Protein AF-A0A855Y232-F1 (afdb_monomer_lite)

Secondary structure (DSSP, 8-state):
--SHHHHHHHHS-TTTSEEEEEEE--TTSSSPEEEEEEE--SS---S-GGG---

Radius of gyration: 15.87 Å; chains: 1; bounding box: 43×28×35 Å

Sequence (54 aa):
MSKTNKEFIKQKQVGDLSKVRLMAPSADGGPDREVTVVYERKANYGMPSFLKVK

Foldseek 3Di:
DPPVPVVVCVPDDLVVWDKDWDFDDDPVNDGTDTDIDTDDDPDDPDDDPVPPDD

Structure (mmCIF, N/CA/C/O backbone):
data_AF-A0A855Y232-F1
#
_entry.id   AF-A0A855Y232-F1
#
loop_
_atom_site.group_PDB
_atom_site.id
_atom_site.type_symbol
_atom_site.label_atom_id
_atom_site.label_alt_id
_atom_site.label_comp_id
_atom_site.label_asym_id
_atom_site.label_entity_id
_atom_site.label_seq_id
_atom_site.pdbx_PDB_ins_code
_atom_site.Cartn_x
_atom_site.Cartn_y
_atom_site.Cartn_z
_atom_site.occupancy
_atom_site.B_iso_or_equiv
_atom_site.auth_seq_id
_atom_site.auth_comp_id
_atom_site.auth_asym_id
_atom_site.auth_atom_id
_atom_site.pdbx_PDB_model_num
ATOM 1 N N . MET A 1 1 ? 21.633 6.562 9.506 1.00 42.09 1 MET A N 1
ATOM 2 C CA . MET A 1 1 ? 20.983 5.328 10.005 1.00 42.09 1 MET A CA 1
ATOM 3 C C . MET A 1 1 ? 20.077 4.732 8.918 1.00 42.09 1 MET A C 1
ATOM 5 O O . MET A 1 1 ? 18.867 4.847 9.024 1.00 42.09 1 MET A O 1
ATOM 9 N N . SER A 1 2 ? 20.624 4.115 7.860 1.00 49.41 2 SER A N 1
ATOM 10 C CA . SER A 1 2 ? 19.810 3.642 6.709 1.00 49.41 2 SER A CA 1
ATOM 11 C C . SER A 1 2 ? 20.043 2.178 6.324 1.00 49.41 2 SER A C 1
ATOM 13 O O . SER A 1 2 ? 19.810 1.800 5.181 1.00 49.41 2 SER A O 1
ATOM 15 N N . LYS A 1 3 ? 20.510 1.334 7.253 1.00 49.50 3 LYS A N 1
ATOM 16 C CA . LYS A 1 3 ? 20.666 -0.115 7.005 1.00 49.50 3 LYS A CA 1
ATOM 17 C C . LYS A 1 3 ? 19.602 -0.982 7.692 1.00 49.50 3 LYS A C 1
ATOM 19 O O . LYS A 1 3 ? 19.375 -2.102 7.260 1.00 49.50 3 LYS A O 1
ATOM 24 N N . THR A 1 4 ? 18.877 -0.446 8.673 1.00 54.75 4 THR A N 1
ATOM 25 C CA . THR A 1 4 ? 18.014 -1.242 9.561 1.00 54.75 4 THR A CA 1
ATOM 26 C C . THR A 1 4 ? 16.653 -1.614 8.957 1.00 54.75 4 THR A C 1
ATOM 28 O O . THR A 1 4 ? 16.087 -2.640 9.317 1.00 54.75 4 THR A O 1
ATOM 31 N N . ASN A 1 5 ? 16.124 -0.849 7.993 1.00 53.59 5 ASN A N 1
ATOM 32 C CA . ASN A 1 5 ? 14.786 -1.118 7.442 1.00 53.59 5 ASN A CA 1
ATOM 33 C C . ASN A 1 5 ? 14.693 -2.453 6.691 1.00 53.59 5 ASN A C 1
ATOM 35 O O . ASN A 1 5 ? 13.679 -3.137 6.782 1.00 53.59 5 ASN A O 1
ATOM 39 N N . LYS A 1 6 ? 15.741 -2.839 5.953 1.00 55.94 6 LYS A N 1
ATOM 40 C CA . LYS A 1 6 ? 15.722 -4.066 5.140 1.00 55.94 6 LYS A CA 1
ATOM 41 C C . LYS A 1 6 ? 15.699 -5.328 6.003 1.00 55.94 6 LYS A C 1
ATOM 43 O O . LYS A 1 6 ? 15.087 -6.315 5.612 1.00 55.94 6 LYS A O 1
ATOM 48 N N . GLU A 1 7 ? 16.359 -5.292 7.157 1.00 55.25 7 GLU A N 1
ATOM 4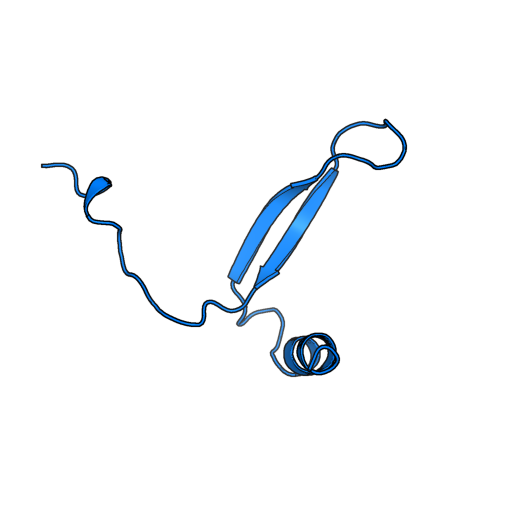9 C CA . GLU A 1 7 ? 16.411 -6.417 8.095 1.00 55.25 7 GLU A CA 1
ATOM 50 C C . GLU A 1 7 ? 15.155 -6.486 8.970 1.00 55.25 7 GLU A C 1
ATOM 52 O O . GLU A 1 7 ? 14.630 -7.573 9.198 1.00 55.25 7 GLU A O 1
ATOM 57 N N . PHE A 1 8 ? 14.589 -5.337 9.351 1.00 54.16 8 PHE A N 1
ATOM 58 C CA . PHE A 1 8 ? 13.349 -5.272 10.132 1.00 54.16 8 PHE A CA 1
ATOM 59 C C . PHE A 1 8 ? 12.133 -5.821 9.362 1.00 54.16 8 PHE A C 1
ATOM 61 O O . PHE A 1 8 ? 11.318 -6.561 9.909 1.00 54.16 8 PHE A O 1
ATOM 68 N N . ILE A 1 9 ? 12.047 -5.534 8.056 1.00 55.53 9 ILE A N 1
ATOM 69 C CA . ILE A 1 9 ? 10.982 -6.053 7.177 1.00 55.53 9 ILE A CA 1
ATOM 70 C C . ILE A 1 9 ? 11.111 -7.572 6.962 1.00 55.53 9 ILE A C 1
ATOM 72 O O . ILE A 1 9 ? 10.113 -8.233 6.704 1.00 55.53 9 ILE A O 1
ATOM 76 N N . LYS A 1 10 ? 12.316 -8.149 7.093 1.00 57.06 10 LYS A N 1
ATOM 77 C CA . LYS A 1 10 ? 12.510 -9.608 7.024 1.00 57.06 10 LYS A CA 1
ATOM 78 C C . LYS A 1 10 ? 12.045 -10.330 8.293 1.00 57.06 10 LYS A C 1
ATOM 80 O O . LYS A 1 10 ? 11.680 -11.497 8.202 1.00 57.06 10 LYS A O 1
ATOM 85 N N . GLN A 1 11 ? 12.074 -9.667 9.453 1.00 56.94 11 GLN A N 1
ATOM 86 C CA . GLN A 1 11 ? 11.651 -10.259 10.729 1.00 56.94 11 GLN A CA 1
ATOM 87 C C . GLN A 1 11 ? 10.133 -10.255 10.925 1.00 56.94 11 GLN A C 1
ATOM 89 O O . GLN A 1 11 ? 9.598 -11.186 11.525 1.00 56.94 11 GLN A O 1
ATOM 94 N N . LYS A 1 12 ? 9.420 -9.249 10.408 1.00 57.75 12 LYS A N 1
ATOM 95 C CA . LYS A 1 12 ? 7.954 -9.274 10.392 1.00 57.75 12 LYS A CA 1
ATOM 96 C C . LYS A 1 12 ? 7.469 -10.136 9.233 1.00 57.75 12 LYS A C 1
ATOM 98 O O . LYS A 1 12 ? 7.795 -9.866 8.080 1.00 57.75 12 LYS A O 1
ATOM 103 N N . GLN A 1 13 ? 6.668 -11.167 9.522 1.00 59.19 13 GLN A N 1
ATOM 104 C CA . GLN A 1 13 ? 5.984 -11.905 8.463 1.00 59.19 13 GLN A CA 1
ATOM 105 C C . GLN A 1 13 ? 5.212 -10.903 7.602 1.00 59.19 13 GLN A C 1
ATOM 107 O O . GLN A 1 13 ? 4.446 -10.091 8.111 1.00 59.19 13 GLN A O 1
ATOM 112 N N . VAL A 1 14 ? 5.395 -10.977 6.285 1.00 58.69 14 VAL A N 1
ATOM 113 C CA . VAL A 1 14 ? 4.777 -10.081 5.290 1.00 58.69 14 VAL A CA 1
ATOM 114 C C . VAL A 1 14 ? 3.234 -10.060 5.382 1.00 58.69 14 VAL A C 1
ATOM 116 O O . VAL A 1 14 ? 2.592 -9.211 4.769 1.00 58.69 14 VAL A O 1
ATOM 119 N N . GLY A 1 15 ? 2.625 -10.982 6.137 1.00 59.81 15 GLY A N 1
ATOM 120 C CA . GLY A 1 15 ? 1.201 -10.985 6.481 1.00 59.81 15 GLY A CA 1
ATOM 121 C C . GLY A 1 15 ? 0.764 -9.911 7.488 1.00 59.81 15 GLY A C 1
ATOM 122 O O . GLY A 1 15 ? -0.391 -9.509 7.436 1.00 59.81 15 GLY A O 1
ATOM 123 N N . ASP A 1 16 ? 1.661 -9.415 8.346 1.00 66.00 16 ASP A N 1
ATOM 124 C CA . ASP A 1 16 ? 1.362 -8.401 9.380 1.00 66.00 16 ASP A CA 1
ATOM 125 C C . ASP A 1 16 ? 1.476 -6.957 8.851 1.00 66.00 16 ASP A C 1
ATOM 127 O O . ASP A 1 16 ? 0.969 -6.004 9.439 1.00 66.00 16 ASP A O 1
ATOM 131 N N . LEU A 1 17 ? 2.150 -6.775 7.712 1.00 69.81 17 LEU A N 1
ATOM 132 C CA . LEU A 1 17 ? 2.414 -5.462 7.134 1.00 69.81 17 LEU A CA 1
ATOM 133 C C . LEU A 1 17 ? 1.321 -5.046 6.146 1.00 69.81 17 LEU A C 1
ATOM 135 O O . LEU A 1 17 ? 0.825 -5.847 5.351 1.00 69.81 17 LEU A O 1
ATOM 139 N N . SER A 1 18 ? 0.990 -3.753 6.146 1.00 72.44 18 SER A N 1
ATOM 140 C CA . SER A 1 18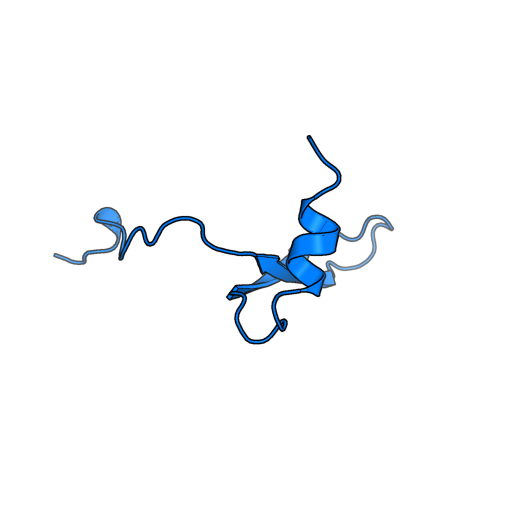 ? 0.030 -3.192 5.195 1.00 72.44 18 SER A CA 1
ATOM 141 C C . SER A 1 18 ? 0.604 -3.225 3.779 1.00 72.44 18 SER A C 1
ATOM 143 O O . SER A 1 18 ? 1.734 -2.789 3.539 1.00 72.44 18 SER A O 1
ATOM 145 N N . LYS A 1 19 ? -0.193 -3.732 2.834 1.00 78.00 19 LYS A N 1
ATOM 146 C CA . LYS A 1 19 ? 0.156 -3.841 1.413 1.00 78.00 19 LYS A CA 1
ATOM 147 C C . LYS A 1 19 ? -0.671 -2.854 0.610 1.00 78.00 19 LYS A C 1
ATOM 149 O O . LYS A 1 19 ? -1.889 -2.803 0.768 1.00 78.00 19 LYS A O 1
ATOM 154 N N . VAL A 1 20 ? -0.022 -2.096 -0.266 1.00 78.00 20 VAL A N 1
ATOM 155 C CA . VAL A 1 20 ? -0.694 -1.200 -1.215 1.00 78.00 20 VAL A CA 1
ATOM 156 C C . VAL A 1 20 ? -0.179 -1.503 -2.616 1.00 78.00 20 VAL A C 1
ATOM 158 O O . VAL A 1 20 ? 1.030 -1.609 -2.829 1.00 78.00 20 VAL A O 1
ATOM 161 N N . ARG A 1 21 ? -1.108 -1.668 -3.562 1.00 82.25 21 ARG A N 1
ATOM 162 C CA . ARG A 1 21 ? -0.807 -1.812 -4.991 1.00 82.25 21 ARG A CA 1
ATOM 163 C C . ARG A 1 21 ? -0.692 -0.413 -5.583 1.00 82.25 21 ARG A C 1
ATOM 165 O O . ARG A 1 21 ? -1.611 0.388 -5.434 1.00 82.25 21 ARG A O 1
ATOM 172 N N . LEU A 1 22 ? 0.445 -0.120 -6.199 1.00 79.81 22 LEU A N 1
ATOM 173 C CA . LEU A 1 22 ? 0.717 1.141 -6.881 1.00 79.81 22 LEU A CA 1
ATOM 174 C C . LEU A 1 22 ? 1.082 0.847 -8.334 1.00 79.81 22 LEU A C 1
ATOM 176 O O . LEU A 1 22 ? 1.673 -0.192 -8.625 1.00 79.81 22 LEU A O 1
ATOM 180 N N . MET A 1 23 ? 0.770 1.772 -9.235 1.00 85.75 23 MET A N 1
ATOM 181 C CA . MET A 1 23 ? 1.346 1.766 -10.578 1.00 85.75 23 MET A CA 1
ATOM 182 C C . MET A 1 23 ? 2.656 2.544 -10.523 1.00 85.75 23 MET A C 1
ATOM 184 O O . MET A 1 23 ? 2.669 3.707 -10.119 1.00 85.75 23 MET A O 1
ATOM 188 N N . ALA A 1 24 ? 3.760 1.881 -10.850 1.00 80.81 24 ALA A N 1
ATOM 189 C CA . ALA A 1 24 ? 5.067 2.507 -10.923 1.00 80.81 24 ALA A CA 1
ATOM 190 C C . ALA A 1 24 ? 5.470 2.698 -12.389 1.00 80.81 24 ALA A C 1
ATOM 192 O O . ALA A 1 24 ? 5.318 1.758 -13.180 1.00 80.81 24 ALA A O 1
ATOM 193 N N . PRO A 1 25 ? 6.032 3.870 -12.733 1.00 81.94 25 PRO A N 1
ATOM 194 C CA . PRO A 1 25 ? 6.571 4.100 -14.057 1.00 81.94 25 PRO A CA 1
ATOM 195 C C . PRO A 1 25 ? 7.696 3.115 -14.337 1.00 81.94 25 PRO A C 1
ATOM 197 O O . PRO A 1 25 ? 8.608 2.923 -13.525 1.00 81.94 25 PRO A O 1
ATOM 200 N N . SER A 1 26 ? 7.622 2.470 -15.496 1.00 77.50 26 SER A N 1
ATOM 201 C CA . SER A 1 26 ? 8.690 1.594 -15.958 1.00 77.50 26 SER A CA 1
ATOM 202 C C . SER A 1 26 ? 9.896 2.436 -16.366 1.00 77.50 26 SER A C 1
ATOM 204 O O . SER A 1 26 ? 9.801 3.290 -17.241 1.00 77.50 26 SER A O 1
ATOM 206 N N . ALA A 1 27 ? 11.056 2.162 -15.764 1.00 77.50 27 ALA A N 1
ATOM 207 C CA . ALA A 1 27 ? 12.306 2.864 -16.076 1.00 77.50 27 ALA A CA 1
ATOM 208 C C . ALA A 1 27 ? 12.752 2.696 -17.543 1.00 77.50 27 ALA A C 1
ATOM 210 O O . ALA A 1 27 ? 13.483 3.529 -18.061 1.00 77.50 27 ALA A O 1
ATOM 211 N N . ASP A 1 28 ? 12.287 1.632 -18.199 1.00 81.31 28 ASP A N 1
ATOM 212 C CA . ASP A 1 28 ? 12.620 1.268 -19.581 1.00 81.31 28 ASP A CA 1
ATOM 213 C C . ASP A 1 28 ? 11.687 1.925 -20.625 1.00 81.31 28 ASP A C 1
ATOM 215 O O . ASP A 1 28 ? 11.756 1.617 -21.807 1.00 81.31 28 ASP A O 1
ATOM 219 N N . GLY A 1 29 ? 10.756 2.797 -20.206 1.00 75.88 29 GLY A N 1
ATOM 220 C CA . GLY A 1 29 ? 9.769 3.422 -21.104 1.00 75.88 29 GLY A CA 1
ATOM 221 C C . GLY A 1 29 ? 8.630 2.495 -21.556 1.00 75.88 29 GLY A C 1
ATOM 222 O O . GLY A 1 29 ? 7.781 2.895 -22.348 1.00 75.88 29 GLY A O 1
ATOM 223 N N . GLY A 1 30 ? 8.600 1.259 -21.049 1.00 80.75 30 GLY A N 1
ATOM 224 C CA . GLY A 1 30 ? 7.490 0.322 -21.221 1.00 80.75 30 GLY A CA 1
ATOM 225 C C . GLY A 1 30 ? 6.235 0.714 -20.424 1.00 80.75 30 GLY A C 1
ATOM 226 O O . GLY A 1 30 ? 6.242 1.702 -19.691 1.00 80.75 30 GLY A O 1
ATOM 227 N N . PRO A 1 31 ? 5.147 -0.069 -20.526 1.00 81.88 31 PRO A N 1
ATOM 228 C CA . PRO A 1 31 ? 3.917 0.206 -19.788 1.00 81.88 31 PRO A CA 1
ATOM 229 C C . PRO A 1 31 ? 4.162 0.228 -18.276 1.00 81.88 31 PRO A C 1
ATOM 231 O O . PRO A 1 31 ? 5.022 -0.499 -17.763 1.00 81.88 31 PRO A O 1
ATOM 234 N N . ASP A 1 32 ? 3.391 1.052 -17.566 1.00 83.50 32 ASP A N 1
ATOM 235 C CA . ASP A 1 32 ? 3.433 1.131 -16.108 1.00 83.50 32 ASP A CA 1
ATOM 236 C C . ASP A 1 32 ? 3.227 -0.250 -15.488 1.00 83.50 32 ASP A C 1
ATOM 238 O O . ASP A 1 32 ? 2.370 -1.037 -15.906 1.00 83.50 32 ASP A O 1
ATOM 242 N N . ARG A 1 33 ? 4.037 -0.555 -14.476 1.00 81.94 33 ARG A N 1
ATOM 243 C CA . ARG A 1 33 ? 4.007 -1.849 -13.803 1.00 81.94 33 ARG A CA 1
ATOM 244 C C . ARG A 1 33 ? 3.283 -1.733 -12.485 1.00 81.94 33 ARG A C 1
ATOM 246 O O . ARG A 1 33 ? 3.542 -0.835 -11.687 1.00 81.94 33 ARG A O 1
ATOM 253 N N . GLU A 1 34 ? 2.409 -2.694 -12.230 1.00 83.44 34 GLU A N 1
ATOM 254 C CA . GLU A 1 34 ? 1.833 -2.835 -10.909 1.00 83.44 34 GLU A CA 1
ATOM 255 C C . GLU A 1 34 ? 2.902 -3.356 -9.943 1.00 83.44 34 GLU A C 1
ATOM 257 O O . GLU A 1 34 ? 3.489 -4.422 -10.142 1.00 83.44 34 GLU A O 1
ATOM 262 N N . VAL A 1 35 ? 3.165 -2.589 -8.890 1.00 80.44 35 VAL A N 1
ATOM 263 C CA . VAL A 1 35 ? 4.096 -2.948 -7.824 1.00 80.44 35 VAL A CA 1
ATOM 264 C C . VAL A 1 35 ? 3.358 -2.996 -6.496 1.00 80.44 35 VAL A C 1
ATOM 266 O O . VAL A 1 35 ? 2.491 -2.174 -6.200 1.00 80.44 35 VAL A O 1
ATOM 269 N N . THR A 1 36 ? 3.708 -3.974 -5.667 1.00 78.88 36 THR A N 1
ATOM 270 C CA . THR A 1 36 ? 3.180 -4.073 -4.305 1.00 78.88 36 THR A CA 1
ATOM 271 C C . THR A 1 36 ? 4.191 -3.476 -3.343 1.00 78.88 36 THR A C 1
ATOM 273 O O . THR A 1 36 ? 5.295 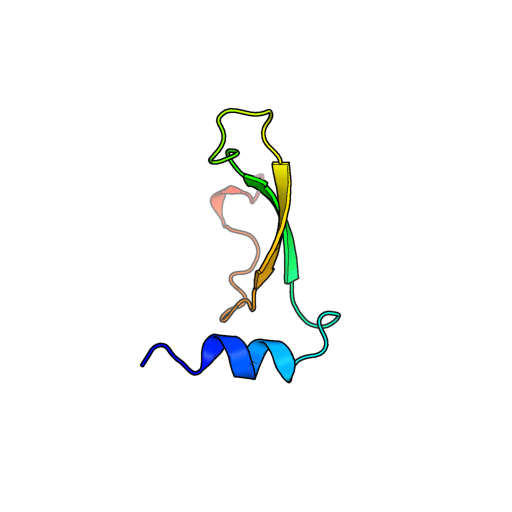-3.999 -3.187 1.00 78.88 36 THR A O 1
ATOM 276 N N . VAL A 1 37 ? 3.806 -2.387 -2.683 1.00 79.06 37 VAL A N 1
ATOM 277 C CA . VAL A 1 37 ? 4.603 -1.765 -1.628 1.00 79.06 37 VAL A CA 1
ATOM 278 C C . VAL A 1 37 ? 4.113 -2.275 -0.284 1.00 79.06 37 VAL A C 1
ATOM 280 O O . VAL A 1 37 ? 2.917 -2.258 0.013 1.00 79.06 37 VAL A O 1
ATOM 283 N N . VAL A 1 38 ? 5.059 -2.730 0.529 1.00 79.31 38 VAL A N 1
ATOM 284 C CA . VAL A 1 38 ? 4.816 -3.191 1.892 1.00 79.31 38 VAL A CA 1
ATOM 285 C C . VAL A 1 38 ? 5.360 -2.134 2.843 1.00 79.31 38 VAL A C 1
ATOM 287 O O . VAL A 1 38 ? 6.527 -1.753 2.734 1.00 79.31 38 VAL A O 1
ATOM 290 N N . TYR A 1 39 ? 4.530 -1.647 3.763 1.00 72.94 39 TYR A N 1
ATOM 291 C CA . TYR A 1 39 ? 4.951 -0.661 4.755 1.00 72.94 39 TYR A CA 1
ATOM 292 C C . TYR A 1 39 ? 4.345 -0.940 6.129 1.00 72.94 39 TYR A C 1
ATOM 294 O O . TYR A 1 39 ? 3.290 -1.560 6.270 1.00 72.94 39 TYR A O 1
ATOM 302 N N . GLU A 1 40 ? 5.027 -0.441 7.154 1.00 73.62 40 GLU A N 1
ATOM 303 C CA . GLU A 1 40 ? 4.519 -0.402 8.516 1.00 73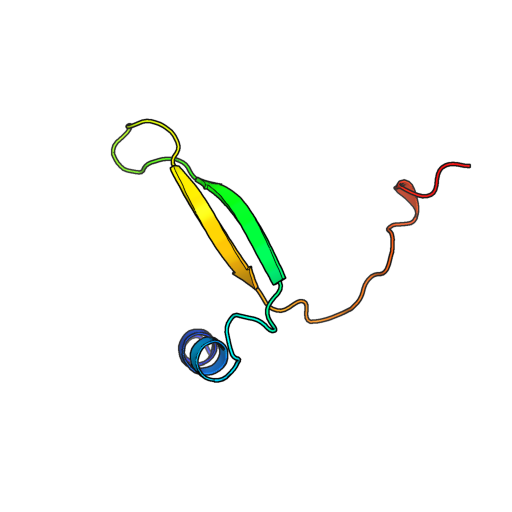.62 40 GLU A CA 1
ATOM 304 C C . GLU A 1 40 ? 4.003 1.005 8.809 1.00 73.62 40 GLU A C 1
ATOM 306 O O . GLU A 1 40 ? 4.726 1.998 8.668 1.00 73.62 40 GLU A O 1
ATOM 311 N N . ARG A 1 41 ? 2.742 1.107 9.225 1.00 70.88 41 ARG A N 1
ATOM 312 C CA . ARG A 1 41 ? 2.188 2.381 9.669 1.00 70.88 41 ARG A CA 1
ATOM 313 C C . ARG A 1 41 ? 2.637 2.629 11.113 1.00 70.88 41 ARG A C 1
ATOM 315 O O . ARG A 1 41 ? 2.205 1.928 12.018 1.00 70.88 41 ARG A O 1
ATOM 322 N N . LYS A 1 42 ? 3.481 3.642 11.333 1.00 72.62 42 LYS A N 1
ATOM 323 C CA . LYS A 1 42 ? 4.019 3.967 12.671 1.00 72.62 42 LYS A CA 1
ATOM 324 C C . LYS A 1 42 ? 2.989 4.532 13.654 1.00 72.62 42 LYS A C 1
ATOM 326 O O . LYS A 1 42 ? 3.219 4.497 14.855 1.00 72.62 42 LYS A O 1
ATOM 331 N N . ALA A 1 43 ? 1.878 5.067 13.160 1.00 69.38 43 ALA A N 1
ATOM 332 C CA . ALA A 1 43 ? 0.809 5.609 13.986 1.00 69.38 43 ALA A CA 1
ATOM 333 C C . ALA A 1 43 ? -0.550 5.369 13.327 1.00 69.38 43 ALA A C 1
ATOM 335 O O . ALA A 1 43 ? -0.688 5.433 12.103 1.00 69.38 43 ALA A O 1
ATOM 336 N N . ASN A 1 44 ? -1.569 5.092 14.135 1.00 72.44 44 ASN A N 1
ATOM 337 C CA . ASN A 1 44 ? -2.929 4.928 13.646 1.00 72.44 44 ASN A CA 1
ATOM 338 C C . ASN A 1 44 ? -3.645 6.285 13.641 1.00 72.44 44 ASN A C 1
ATOM 340 O O . ASN A 1 44 ? -4.133 6.739 14.669 1.00 72.44 44 ASN A O 1
ATOM 344 N N . TYR A 1 45 ? -3.683 6.937 12.479 1.00 71.88 45 TYR A N 1
ATOM 345 C CA . TYR A 1 45 ? -4.260 8.278 12.323 1.00 71.88 45 TYR A CA 1
ATOM 346 C C . TYR A 1 45 ? -5.800 8.309 12.220 1.00 71.88 45 TYR A C 1
ATOM 348 O O . TYR A 1 45 ? -6.369 9.388 12.074 1.00 71.88 45 TYR A O 1
ATOM 356 N N . GLY A 1 46 ? -6.491 7.162 12.303 1.00 74.00 46 GLY A N 1
ATOM 357 C CA . GLY A 1 46 ? -7.950 7.096 12.149 1.00 74.00 46 GLY A CA 1
ATOM 358 C C . GLY A 1 46 ? -8.441 7.561 10.768 1.00 74.00 46 GLY A C 1
ATOM 359 O O . GLY A 1 46 ? -7.664 7.659 9.817 1.00 74.00 46 GLY A O 1
ATOM 360 N N . MET A 1 47 ? -9.748 7.818 10.640 1.00 77.56 47 MET A N 1
ATOM 361 C CA . MET A 1 47 ? -10.317 8.410 9.424 1.00 77.56 47 MET A CA 1
ATOM 362 C C . MET A 1 47 ? -10.074 9.924 9.436 1.00 77.56 47 MET A C 1
ATOM 364 O O . MET A 1 47 ? -10.490 10.579 10.398 1.00 77.56 47 MET A O 1
ATOM 368 N N . PRO A 1 48 ? -9.425 10.498 8.407 1.00 75.88 48 PRO A N 1
ATOM 369 C CA . PRO A 1 48 ? -9.199 11.931 8.368 1.00 75.88 48 PRO A CA 1
ATOM 370 C C . PRO A 1 48 ? -10.527 12.694 8.389 1.00 75.88 48 PRO A C 1
ATOM 372 O O . PRO A 1 48 ? -11.499 12.313 7.737 1.00 75.88 48 PRO A O 1
ATOM 375 N N . SER A 1 49 ? -10.556 13.796 9.135 1.00 69.62 49 SER A N 1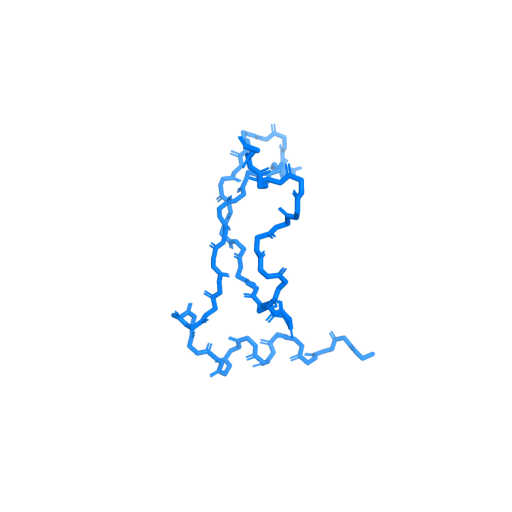
ATOM 376 C CA . SER A 1 49 ? -11.753 14.607 9.383 1.00 69.62 49 SER A CA 1
ATOM 377 C C . SER A 1 49 ? -12.404 15.162 8.113 1.00 69.62 49 SER A C 1
ATOM 379 O O . SER A 1 49 ? -13.613 15.354 8.101 1.00 69.62 49 SER A O 1
ATOM 381 N N . PHE A 1 50 ? -11.648 15.356 7.030 1.00 73.06 50 PHE A N 1
ATOM 382 C CA . PHE A 1 50 ? -12.178 15.795 5.734 1.00 73.06 50 PHE A CA 1
ATOM 383 C C . PHE A 1 50 ? -12.929 14.697 4.957 1.00 73.06 50 PHE A C 1
ATOM 385 O O . PHE A 1 50 ? -13.638 15.011 4.008 1.00 73.06 50 PHE A O 1
ATOM 392 N N . LEU A 1 51 ? -12.790 13.421 5.346 1.00 71.62 51 LEU A N 1
ATOM 393 C CA . LEU A 1 51 ? -13.577 12.300 4.807 1.00 71.62 51 LEU A CA 1
ATOM 394 C C . LEU A 1 51 ? -14.815 11.983 5.659 1.00 71.62 51 LEU A C 1
ATOM 396 O O . LEU A 1 51 ? -15.602 11.112 5.291 1.00 71.62 51 LEU A O 1
ATOM 400 N N . LYS A 1 52 ? -15.009 12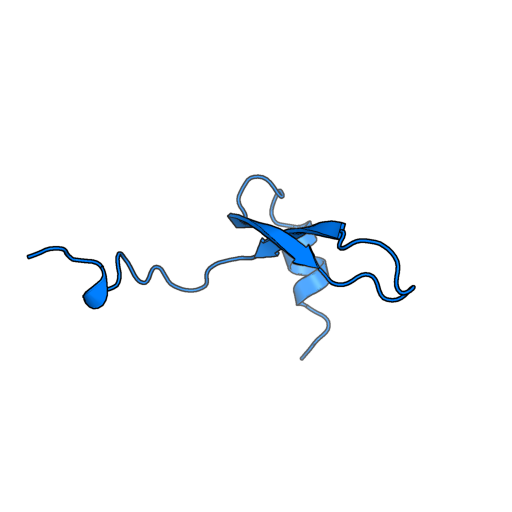.660 6.799 1.00 70.50 52 LYS A N 1
ATOM 401 C CA . LYS A 1 52 ? -16.260 12.569 7.559 1.00 70.50 52 LYS A CA 1
ATOM 402 C C . LYS A 1 52 ? -17.333 13.336 6.785 1.00 70.50 52 LYS A C 1
ATOM 404 O O . LYS A 1 52 ? -17.417 14.557 6.879 1.00 70.50 52 LYS A O 1
ATOM 409 N N . VAL A 1 53 ? -18.115 12.609 5.987 1.00 72.12 53 VAL A N 1
ATOM 410 C CA . VAL A 1 53 ? -19.348 13.125 5.377 1.00 72.12 53 VAL A CA 1
ATOM 411 C C . VAL A 1 53 ? -20.247 13.642 6.504 1.00 72.12 53 VAL A C 1
ATOM 413 O O . VAL A 1 53 ? -20.363 12.986 7.541 1.00 72.12 53 VAL A O 1
ATOM 416 N N . LYS A 1 54 ? -20.778 14.852 6.326 1.00 63.84 54 LYS A N 1
ATOM 417 C CA . LYS A 1 54 ? -21.600 15.557 7.312 1.00 63.84 54 LYS A CA 1
ATOM 418 C C . LYS A 1 54 ? -23.009 14.983 7.376 1.00 63.84 54 LYS A C 1
ATOM 420 O O . LYS A 1 54 ? -23.542 14.665 6.292 1.00 63.84 54 LYS A O 1
#

Organism: NCBI:txid1472

pLDDT: mean 70.14, std 10.83, range [42.09, 85.75]